Protein AF-E7C8B5-F1 (afdb_monomer_lite)

Structure (mmCIF, N/CA/C/O backbone):
data_AF-E7C8B5-F1
#
_entry.id   AF-E7C8B5-F1
#
loop_
_atom_site.group_PDB
_atom_site.id
_atom_site.type_symbol
_atom_site.label_atom_id
_atom_site.label_alt_id
_atom_site.label_comp_id
_atom_site.label_asym_id
_atom_site.label_entity_id
_atom_site.label_seq_id
_atom_site.pdbx_PDB_ins_code
_atom_site.Cartn_x
_atom_site.Cartn_y
_atom_site.Cartn_z
_atom_site.occupancy
_atom_site.B_iso_or_equiv
_atom_site.auth_seq_id
_atom_site.auth_comp_id
_atom_site.auth_asym_id
_atom_site.auth_atom_id
_atom_site.pdbx_PDB_model_num
ATOM 1 N N . MET A 1 1 ? 15.136 43.505 -26.377 1.00 43.41 1 MET A N 1
ATOM 2 C CA . MET A 1 1 ? 14.362 42.786 -25.343 1.00 43.41 1 MET A CA 1
ATOM 3 C C . MET A 1 1 ? 14.406 41.316 -25.716 1.00 43.41 1 MET A C 1
ATOM 5 O O . MET A 1 1 ? 13.861 40.998 -26.766 1.00 43.41 1 MET A O 1
ATOM 9 N N . PRO A 1 2 ? 15.148 40.459 -24.997 1.00 42.34 2 PRO A N 1
ATOM 10 C CA . PRO A 1 2 ? 15.291 39.071 -25.402 1.00 42.34 2 PRO A CA 1
ATOM 11 C C . PRO A 1 2 ? 14.025 38.292 -25.035 1.00 42.34 2 PRO A C 1
ATOM 13 O O . PRO A 1 2 ? 13.614 38.221 -23.879 1.00 42.34 2 PRO A O 1
ATOM 16 N N . SER A 1 3 ? 13.394 37.767 -26.078 1.00 51.12 3 SER A N 1
ATOM 17 C CA . SER A 1 3 ? 12.404 36.701 -26.067 1.00 51.12 3 SER A CA 1
ATOM 18 C C . SER A 1 3 ? 13.102 35.394 -25.701 1.00 51.12 3 SER A C 1
ATOM 20 O O . SER A 1 3 ? 13.724 34.788 -26.570 1.00 51.12 3 SER A O 1
ATOM 22 N N . ASP A 1 4 ? 13.039 34.978 -24.438 1.00 51.38 4 ASP A N 1
ATOM 23 C CA . ASP A 1 4 ? 13.678 33.724 -24.025 1.00 51.38 4 ASP A CA 1
ATOM 24 C C . ASP A 1 4 ? 12.892 32.974 -22.939 1.00 51.38 4 ASP A C 1
ATOM 26 O O . ASP A 1 4 ? 13.391 32.596 -21.885 1.00 51.38 4 ASP A O 1
ATOM 30 N N . TRP A 1 5 ? 11.598 32.785 -23.202 1.00 45.84 5 TRP A N 1
ATOM 31 C CA . TRP A 1 5 ? 10.700 31.967 -22.379 1.00 45.84 5 TRP A CA 1
ATOM 32 C C . TRP A 1 5 ? 10.413 30.594 -23.013 1.00 45.84 5 TRP A C 1
ATOM 34 O O . TRP A 1 5 ? 9.320 30.070 -22.839 1.00 45.84 5 TRP A O 1
ATOM 44 N N . SER A 1 6 ? 11.338 30.001 -23.787 1.00 53.91 6 SER A N 1
ATOM 45 C CA . SER A 1 6 ? 11.024 28.752 -24.518 1.00 53.91 6 SER A CA 1
ATOM 46 C C . SER A 1 6 ? 11.964 27.554 -24.343 1.00 53.91 6 SER A C 1
ATOM 48 O O . SER A 1 6 ? 11.647 26.481 -24.855 1.00 53.91 6 SER A O 1
ATOM 50 N N . GLU A 1 7 ? 13.036 27.653 -23.551 1.00 46.00 7 GLU A N 1
ATOM 51 C CA . GLU A 1 7 ? 13.883 26.479 -23.252 1.00 46.00 7 GLU A CA 1
ATOM 52 C C . GLU A 1 7 ? 13.711 25.933 -21.827 1.00 46.00 7 GLU A C 1
ATOM 54 O O . GLU A 1 7 ? 13.694 24.716 -21.638 1.00 46.00 7 GLU A O 1
ATOM 59 N N . ALA A 1 8 ? 13.476 26.793 -20.831 1.00 44.06 8 ALA A N 1
ATOM 60 C CA . ALA A 1 8 ? 13.296 26.362 -19.439 1.00 44.06 8 ALA A CA 1
ATOM 61 C C . ALA A 1 8 ? 11.951 25.655 -19.168 1.00 44.06 8 ALA A C 1
ATOM 63 O O . ALA A 1 8 ? 11.826 24.933 -18.181 1.00 44.06 8 ALA A O 1
ATOM 64 N N . ASP A 1 9 ? 10.957 25.834 -20.044 1.00 43.91 9 ASP A N 1
ATOM 65 C CA . ASP A 1 9 ? 9.609 25.269 -19.871 1.00 43.91 9 ASP A CA 1
ATOM 66 C C . ASP A 1 9 ? 9.406 23.943 -20.635 1.00 43.91 9 ASP A C 1
ATOM 68 O O . ASP A 1 9 ? 8.436 23.218 -20.428 1.00 43.91 9 ASP A O 1
ATOM 72 N N . ARG A 1 10 ? 10.364 23.555 -21.493 1.00 43.03 10 ARG A N 1
ATOM 73 C CA . ARG A 1 10 ? 10.337 22.270 -22.220 1.00 43.03 10 ARG A CA 1
ATOM 74 C C . ARG A 1 10 ? 10.901 21.092 -21.421 1.00 43.03 10 ARG A C 1
ATOM 76 O O . ARG A 1 10 ? 10.665 19.943 -21.785 1.00 43.03 10 ARG A O 1
ATOM 83 N N . THR A 1 11 ? 11.625 21.348 -20.334 1.00 44.53 11 THR A N 1
ATOM 84 C CA . THR A 1 11 ? 12.337 20.320 -19.552 1.00 44.53 11 THR A CA 1
ATOM 85 C C . THR A 1 11 ? 11.561 19.783 -18.351 1.00 44.53 11 THR A C 1
ATOM 87 O O . THR A 1 11 ? 12.011 18.827 -17.728 1.00 44.53 11 THR A O 1
ATOM 90 N N . ARG A 1 12 ? 10.348 20.281 -18.074 1.00 44.50 12 ARG A N 1
ATOM 91 C CA . ARG A 1 12 ? 9.401 19.625 -17.148 1.00 44.50 12 ARG A CA 1
ATOM 92 C C . ARG A 1 12 ? 8.503 18.603 -17.848 1.00 44.50 12 ARG A C 1
ATOM 94 O O . ARG A 1 12 ? 7.363 18.385 -17.440 1.00 44.50 12 ARG A O 1
ATOM 101 N N . GLN A 1 13 ? 8.999 17.942 -18.893 1.00 48.22 13 GLN A N 1
ATOM 102 C CA . GLN A 1 13 ? 8.383 16.695 -19.330 1.00 48.22 13 GLN A CA 1
ATOM 103 C C . GLN A 1 13 ? 8.567 15.678 -18.204 1.00 48.22 13 GLN A C 1
ATOM 105 O O . GLN A 1 13 ? 9.646 15.119 -18.031 1.00 48.22 13 GLN A O 1
ATOM 110 N N . ARG A 1 14 ? 7.503 15.471 -17.419 1.00 60.19 14 ARG A N 1
ATOM 111 C CA . ARG A 1 14 ? 7.338 14.336 -16.506 1.00 60.19 14 ARG A CA 1
ATOM 112 C C . ARG A 1 14 ? 7.487 13.067 -17.339 1.00 60.19 14 ARG A C 1
ATOM 114 O O . ARG A 1 14 ? 6.549 12.637 -18.004 1.00 60.19 14 ARG A O 1
ATOM 121 N N . LYS A 1 15 ? 8.712 12.559 -17.413 1.00 63.06 15 LYS A N 1
ATOM 122 C CA . LYS A 1 15 ? 9.093 11.579 -18.420 1.00 63.06 15 LYS A CA 1
ATOM 123 C C . LYS A 1 15 ? 9.067 10.200 -17.787 1.00 63.06 15 LYS A C 1
ATOM 125 O O . LYS A 1 15 ? 9.972 9.844 -17.039 1.00 63.06 15 LYS A O 1
ATOM 130 N N . VAL A 1 16 ? 8.016 9.444 -18.087 1.00 76.38 16 VAL A N 1
ATOM 131 C CA . VAL A 1 16 ? 8.086 7.982 -18.030 1.00 76.38 16 VAL A CA 1
ATOM 132 C C . VAL A 1 16 ? 9.260 7.573 -18.924 1.00 76.38 16 VAL A C 1
ATOM 134 O O . VAL A 1 16 ? 9.375 8.050 -20.054 1.00 76.38 16 VAL A O 1
ATOM 137 N N . THR A 1 17 ? 10.190 6.792 -18.387 1.00 83.81 17 THR A N 1
ATOM 138 C CA . THR A 1 17 ? 11.444 6.426 -19.073 1.00 83.81 17 THR A CA 1
ATOM 139 C C . THR A 1 17 ? 11.346 5.097 -19.813 1.00 83.81 17 THR A C 1
ATOM 141 O O . THR A 1 17 ? 12.296 4.721 -20.494 1.00 83.81 17 THR A O 1
ATOM 144 N N . VAL A 1 18 ? 10.212 4.409 -19.685 1.00 85.38 18 VAL A N 1
ATOM 145 C CA . VAL A 1 18 ? 9.936 3.084 -20.244 1.00 85.38 18 VAL A CA 1
ATOM 146 C C . VAL A 1 18 ? 8.701 3.111 -21.141 1.00 85.38 18 VAL A C 1
ATOM 148 O O . VAL A 1 18 ? 7.832 3.974 -21.000 1.00 85.38 18 VAL A O 1
ATOM 151 N N . SER A 1 19 ? 8.630 2.164 -22.067 1.00 86.69 19 SER A N 1
ATOM 152 C CA . SER A 1 19 ? 7.488 1.930 -22.949 1.00 86.69 19 SER A CA 1
ATOM 153 C C . SER A 1 19 ? 6.757 0.645 -22.564 1.00 86.69 19 SER A C 1
ATOM 155 O O . SER A 1 19 ? 7.275 -0.197 -21.831 1.00 86.69 19 SER A O 1
ATOM 157 N N . VAL A 1 20 ? 5.530 0.492 -23.064 1.00 81.56 20 VAL A N 1
ATOM 158 C CA . VAL A 1 20 ? 4.814 -0.789 -22.987 1.00 81.56 20 VAL A CA 1
ATOM 159 C C . VAL A 1 20 ? 5.678 -1.875 -23.641 1.00 81.56 20 VAL A C 1
ATOM 161 O O . VAL A 1 20 ? 6.307 -1.615 -24.664 1.00 81.56 20 VAL A O 1
ATOM 164 N N . ASP A 1 21 ? 5.707 -3.059 -23.025 1.00 84.50 21 ASP A N 1
ATOM 165 C CA . ASP A 1 21 ? 6.494 -4.242 -23.416 1.00 84.50 21 ASP A CA 1
ATOM 166 C C . ASP A 1 21 ? 8.016 -4.173 -23.175 1.00 84.50 21 ASP A C 1
ATOM 168 O O . ASP A 1 21 ? 8.717 -5.161 -23.416 1.00 84.50 21 ASP A O 1
ATOM 172 N N . ASP A 1 22 ? 8.541 -3.073 -22.621 1.00 86.56 22 ASP A N 1
ATOM 173 C CA . ASP A 1 22 ? 9.942 -3.025 -22.196 1.00 86.56 22 ASP A CA 1
ATOM 174 C C . ASP A 1 22 ? 10.203 -4.021 -21.053 1.00 86.56 22 ASP A C 1
ATOM 176 O O . ASP A 1 22 ? 9.491 -4.071 -20.047 1.00 86.56 22 ASP A O 1
ATOM 180 N N . SER A 1 23 ? 11.287 -4.792 -21.173 1.00 86.81 23 SER A N 1
ATOM 181 C CA . SER A 1 23 ? 11.817 -5.561 -20.045 1.00 86.81 23 SER A CA 1
ATOM 182 C C . SER A 1 23 ? 12.582 -4.631 -19.108 1.00 86.81 23 SER A C 1
ATOM 184 O O . SER A 1 23 ? 13.501 -3.933 -19.538 1.00 86.81 23 SER A O 1
ATOM 186 N N . VAL A 1 24 ? 12.226 -4.646 -17.825 1.00 86.75 24 VAL A N 1
ATOM 187 C CA . VAL A 1 24 ? 12.853 -3.813 -16.791 1.00 86.75 24 VAL A CA 1
ATOM 188 C C . VAL A 1 24 ? 13.533 -4.668 -15.730 1.00 86.75 24 VAL A C 1
ATOM 190 O O . VAL A 1 24 ? 13.151 -5.817 -15.500 1.00 86.75 24 VAL A O 1
ATOM 193 N N . VAL A 1 25 ? 14.540 -4.107 -15.064 1.00 81.69 25 VAL A N 1
ATOM 194 C CA . VAL A 1 25 ? 15.240 -4.762 -13.946 1.00 81.69 25 VAL A CA 1
ATOM 195 C C . VAL A 1 25 ? 14.980 -4.042 -12.626 1.00 81.69 25 VAL A C 1
ATOM 197 O O . VAL A 1 25 ? 14.700 -2.843 -12.597 1.00 81.69 25 VAL A O 1
ATOM 200 N N . ALA A 1 26 ? 15.090 -4.769 -11.511 1.00 76.38 26 ALA A N 1
ATOM 201 C CA . ALA A 1 26 ? 14.962 -4.180 -10.181 1.00 76.38 26 ALA A CA 1
ATOM 202 C C . ALA A 1 26 ? 15.955 -3.015 -9.999 1.00 76.38 26 ALA A C 1
ATOM 204 O O . ALA A 1 26 ? 17.135 -3.135 -10.328 1.00 76.38 26 ALA A O 1
ATOM 205 N N . GLY A 1 27 ? 15.465 -1.884 -9.487 1.00 77.81 27 GLY A N 1
ATOM 206 C CA . GLY A 1 27 ? 16.248 -0.654 -9.321 1.00 77.81 27 GLY A CA 1
ATOM 207 C C . GLY A 1 27 ? 16.323 0.247 -10.561 1.00 77.81 27 GLY A C 1
ATOM 208 O O . GLY A 1 27 ? 16.865 1.348 -10.472 1.00 77.81 27 GLY A O 1
ATOM 209 N N . GLN A 1 28 ? 15.764 -0.162 -11.706 1.00 82.62 28 GLN A N 1
ATOM 210 C CA . GLN A 1 28 ? 15.658 0.705 -12.878 1.00 82.62 28 GLN A CA 1
ATOM 211 C C . GLN A 1 28 ? 14.694 1.868 -12.611 1.00 82.62 28 GLN A C 1
ATOM 213 O O . GLN A 1 28 ? 13.558 1.676 -12.182 1.00 82.62 28 GLN A O 1
ATOM 218 N N . ILE A 1 29 ? 15.137 3.089 -12.911 1.00 81.38 29 ILE A N 1
ATOM 219 C CA . ILE A 1 29 ? 14.292 4.283 -12.832 1.00 81.38 29 ILE A CA 1
ATOM 220 C C . ILE A 1 29 ? 13.255 4.217 -13.959 1.00 81.38 29 ILE A C 1
ATOM 222 O O . ILE A 1 29 ? 13.630 4.272 -15.131 1.00 81.38 29 ILE A O 1
ATOM 226 N N . LEU A 1 30 ? 11.969 4.123 -13.599 1.00 84.00 30 LEU A N 1
ATOM 227 C CA . LEU A 1 30 ? 10.832 4.039 -14.538 1.00 84.00 30 LEU A CA 1
ATOM 228 C C . LEU A 1 30 ? 10.213 5.405 -14.884 1.00 84.00 30 LEU A C 1
ATOM 230 O O . LEU A 1 30 ? 9.415 5.535 -15.814 1.00 84.00 30 LEU A O 1
ATOM 234 N N . GLY A 1 31 ? 10.581 6.443 -14.139 1.00 83.00 31 GLY A N 1
ATOM 235 C CA . GLY A 1 31 ? 10.104 7.800 -14.347 1.00 83.00 31 GLY A CA 1
ATOM 236 C C . GLY A 1 31 ? 10.395 8.691 -13.150 1.00 83.00 31 GLY A C 1
ATOM 237 O O . GLY A 1 31 ? 11.104 8.305 -12.221 1.00 83.00 31 GLY A O 1
ATOM 238 N N . GLN A 1 32 ? 9.836 9.895 -13.180 1.00 76.94 32 GLN A N 1
ATOM 239 C CA . GLN A 1 32 ? 9.875 10.829 -12.058 1.00 76.94 32 GLN A CA 1
ATOM 240 C C . GLN A 1 32 ? 8.512 10.883 -11.374 1.00 76.94 32 GLN A C 1
ATOM 242 O O . GLN A 1 32 ? 7.483 10.968 -12.049 1.00 76.94 32 GLN A O 1
ATOM 247 N N . SER A 1 33 ? 8.518 10.862 -10.039 1.00 68.19 33 SER A N 1
ATOM 248 C CA . SER A 1 33 ? 7.299 11.031 -9.250 1.00 68.19 33 SER A CA 1
ATOM 249 C C . SER A 1 33 ? 6.646 12.371 -9.573 1.00 68.19 33 SER A C 1
ATOM 251 O O . SER A 1 33 ? 7.314 13.395 -9.716 1.00 68.19 33 SER A O 1
ATOM 253 N N . SER A 1 34 ? 5.324 12.361 -9.652 1.00 63.59 34 SER A N 1
ATOM 254 C CA . SER A 1 34 ? 4.512 13.573 -9.562 1.00 63.59 34 SER A CA 1
ATOM 255 C C . SER A 1 34 ? 3.845 13.615 -8.187 1.00 63.59 34 SER A C 1
ATOM 257 O O . SER A 1 34 ? 3.913 12.629 -7.460 1.00 63.59 34 SER A O 1
ATOM 259 N N . ASP A 1 35 ? 3.159 14.707 -7.845 1.00 61.97 35 ASP A N 1
ATOM 260 C CA . ASP A 1 35 ? 2.321 14.796 -6.630 1.00 61.97 35 ASP A CA 1
ATOM 261 C C . ASP A 1 35 ? 1.114 13.826 -6.648 1.00 61.97 35 ASP A C 1
ATOM 263 O O . ASP A 1 35 ? 0.248 13.866 -5.776 1.00 61.97 35 ASP A O 1
ATOM 267 N N . THR A 1 36 ? 1.018 12.970 -7.668 1.00 52.47 36 THR A N 1
ATOM 268 C CA . THR A 1 36 ? -0.033 11.970 -7.839 1.00 52.47 36 THR A CA 1
ATOM 269 C C . THR A 1 36 ? 0.411 10.629 -7.255 1.00 52.47 36 THR A C 1
ATOM 271 O O . THR A 1 36 ? 1.555 10.213 -7.431 1.00 52.47 36 THR A O 1
ATOM 274 N N . LYS A 1 37 ? -0.526 9.983 -6.550 1.00 51.16 37 LYS A N 1
ATOM 275 C CA . LYS A 1 37 ? -0.376 8.739 -5.780 1.00 51.16 37 LYS A CA 1
ATOM 276 C C . LYS A 1 37 ? 0.424 7.646 -6.499 1.00 51.16 37 LYS A C 1
ATOM 278 O O . LYS A 1 37 ? 0.261 7.424 -7.695 1.00 51.16 37 LYS A O 1
ATOM 283 N N . PHE A 1 38 ? 1.203 6.904 -5.715 1.00 46.97 38 PHE A N 1
ATOM 284 C CA . PHE A 1 38 ? 1.667 5.571 -6.081 1.00 46.97 38 PHE A CA 1
ATOM 285 C C . PHE A 1 38 ? 0.534 4.574 -5.814 1.00 46.97 38 PHE A C 1
ATOM 287 O O . PHE A 1 38 ? 0.097 4.426 -4.674 1.00 46.97 38 PHE A O 1
ATOM 294 N N . GLU A 1 39 ? 0.056 3.917 -6.863 1.00 44.16 39 GLU A N 1
ATOM 295 C CA . GLU A 1 39 ? -0.904 2.818 -6.794 1.00 44.16 39 GLU A CA 1
ATOM 296 C C . GLU A 1 39 ? -0.251 1.626 -7.492 1.00 44.16 39 GLU A C 1
ATOM 298 O O . GLU A 1 39 ? 0.088 1.691 -8.674 1.00 44.16 39 GLU A O 1
ATOM 303 N N . ALA A 1 40 ? 0.031 0.575 -6.727 1.00 42.34 40 ALA A N 1
ATOM 304 C CA . ALA A 1 40 ? 0.574 -0.668 -7.250 1.00 42.34 40 ALA A CA 1
ATOM 305 C C . ALA A 1 40 ? -0.553 -1.695 -7.305 1.00 42.34 40 ALA A C 1
ATOM 307 O O . ALA A 1 40 ? -0.770 -2.439 -6.351 1.00 42.34 40 ALA A O 1
ATOM 308 N N . ASP A 1 41 ? -1.254 -1.741 -8.433 1.00 39.72 41 ASP A N 1
ATOM 309 C CA . ASP A 1 41 ? -2.135 -2.857 -8.744 1.00 39.72 41 ASP A CA 1
ATOM 310 C C . ASP A 1 41 ? -1.290 -4.013 -9.276 1.00 39.72 41 ASP A C 1
ATOM 312 O O . ASP A 1 41 ? -0.945 -4.084 -10.458 1.00 39.72 41 ASP A O 1
ATOM 316 N N . VAL A 1 42 ? -0.959 -4.961 -8.399 1.00 44.56 42 VAL A N 1
ATOM 317 C CA . VAL A 1 42 ? -0.481 -6.276 -8.835 1.00 44.56 42 VAL A CA 1
ATOM 318 C C . VAL A 1 42 ? -1.704 -7.053 -9.312 1.00 44.56 42 VAL A C 1
ATOM 320 O O . VAL A 1 42 ? -2.236 -7.904 -8.608 1.00 44.56 42 VAL A O 1
ATOM 323 N N . SER A 1 43 ? -2.197 -6.715 -10.505 1.00 39.34 43 SER A N 1
ATOM 324 C CA . SER A 1 43 ? -3.219 -7.509 -11.179 1.00 39.34 43 SER A CA 1
ATOM 325 C C . SER A 1 43 ? -2.518 -8.677 -11.873 1.00 39.34 43 SER A C 1
ATOM 327 O O . SER A 1 43 ? -1.792 -8.462 -12.852 1.00 39.34 43 SER A O 1
ATOM 329 N N . PRO A 1 44 ? -2.664 -9.929 -11.401 1.00 46.44 44 PRO A N 1
ATOM 330 C CA . PRO A 1 44 ? -2.171 -11.045 -12.169 1.00 46.44 44 PRO A CA 1
ATOM 331 C C . PRO A 1 44 ? -3.070 -11.140 -13.391 1.00 46.44 44 PRO A C 1
ATOM 333 O O . PRO A 1 44 ? -4.252 -11.455 -13.284 1.00 46.44 44 PRO A O 1
ATOM 336 N N . VAL A 1 45 ? -2.478 -10.979 -14.568 1.00 46.44 45 VAL A N 1
ATOM 337 C CA . VAL A 1 45 ? -3.101 -11.262 -15.864 1.00 46.44 45 VAL A CA 1
ATOM 338 C C . VAL A 1 45 ? -3.732 -12.676 -15.916 1.00 46.44 45 VAL A C 1
ATOM 340 O O . VAL A 1 45 ? -4.368 -12.989 -16.917 1.00 46.44 45 VAL A O 1
ATOM 343 N N . ARG A 1 46 ? -3.612 -13.557 -14.891 1.00 46.19 46 ARG A N 1
ATOM 344 C CA . ARG A 1 46 ? -4.156 -14.932 -14.934 1.00 46.19 46 ARG A CA 1
ATOM 345 C C . ARG A 1 46 ? -4.761 -15.614 -13.684 1.00 46.19 46 ARG A C 1
ATOM 347 O O . ARG A 1 46 ? -5.392 -16.629 -13.931 1.00 46.19 46 ARG A O 1
ATOM 354 N N . ASN A 1 47 ? -4.653 -15.170 -12.417 1.00 55.97 47 ASN A N 1
ATOM 355 C CA . ASN A 1 47 ? -4.963 -16.096 -11.285 1.00 55.97 47 ASN A CA 1
ATOM 356 C C . ASN A 1 47 ? -5.760 -15.582 -10.064 1.00 55.97 47 ASN A C 1
ATOM 358 O O . ASN A 1 47 ? -5.842 -16.290 -9.064 1.00 55.97 47 ASN A O 1
ATOM 362 N N . ASN A 1 48 ? -6.401 -14.412 -10.130 1.00 59.09 48 ASN A N 1
ATOM 363 C CA . ASN A 1 48 ? -7.283 -13.908 -9.059 1.00 59.09 48 ASN A CA 1
ATOM 364 C C . ASN A 1 48 ? -6.629 -13.775 -7.662 1.00 59.09 48 ASN A C 1
ATOM 366 O O . ASN A 1 48 ? -7.331 -13.615 -6.675 1.00 59.09 48 ASN A O 1
ATOM 370 N N . THR A 1 49 ? -5.303 -13.852 -7.558 1.00 63.31 49 THR A N 1
ATOM 371 C CA . THR A 1 49 ? -4.568 -13.836 -6.288 1.00 63.31 49 THR A CA 1
ATOM 372 C C . THR A 1 49 ? -4.354 -12.406 -5.800 1.00 63.31 49 THR A C 1
ATOM 374 O O . THR A 1 49 ? -3.828 -11.582 -6.548 1.00 63.31 49 THR A O 1
ATOM 377 N N . ALA A 1 50 ? -4.725 -12.124 -4.549 1.00 64.62 50 ALA A N 1
ATOM 378 C CA . ALA A 1 50 ? -4.404 -10.864 -3.888 1.00 64.62 50 ALA A CA 1
ATOM 379 C C . ALA A 1 50 ? -2.997 -10.916 -3.266 1.00 64.62 50 ALA A C 1
ATOM 381 O O . ALA A 1 50 ? -2.560 -11.945 -2.741 1.00 64.62 50 ALA A O 1
ATOM 382 N N . TYR A 1 51 ? -2.292 -9.789 -3.331 1.00 73.12 51 TYR A N 1
ATOM 383 C CA . TYR A 1 51 ? -0.955 -9.605 -2.774 1.00 73.12 51 TYR A CA 1
ATOM 384 C C . TYR A 1 51 ? -0.968 -8.411 -1.826 1.00 73.12 51 TYR A C 1
ATOM 386 O O . TYR A 1 51 ? -1.499 -7.360 -2.184 1.00 73.12 51 TYR A O 1
ATOM 394 N N . CYS A 1 52 ? -0.369 -8.553 -0.642 1.00 77.75 52 CYS A N 1
ATOM 395 C CA . CYS A 1 52 ? -0.142 -7.419 0.246 1.00 77.75 52 CYS A CA 1
ATOM 396 C C . CYS A 1 52 ? 1.168 -6.726 -0.168 1.00 77.75 52 CYS A C 1
ATOM 398 O O . CYS A 1 52 ? 2.233 -7.329 -0.029 1.00 77.75 52 CYS A O 1
ATOM 400 N N . PRO A 1 53 ? 1.150 -5.466 -0.647 1.00 75.62 53 PRO A N 1
ATOM 401 C CA . PRO A 1 53 ? 2.362 -4.799 -1.134 1.00 75.62 53 PRO A CA 1
ATOM 402 C C . PRO A 1 53 ? 3.456 -4.665 -0.066 1.00 75.62 53 PRO A C 1
ATOM 404 O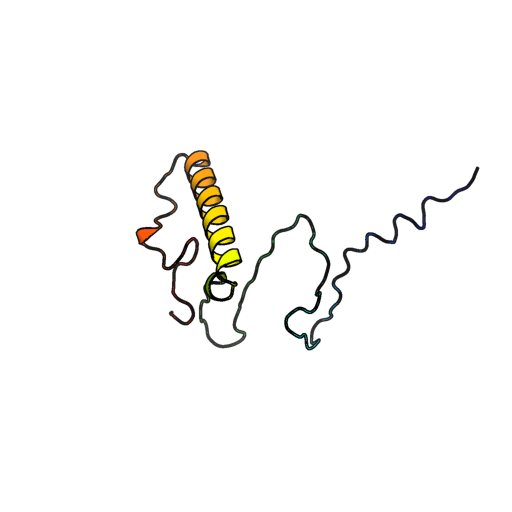 O . PRO A 1 53 ? 4.642 -4.685 -0.386 1.00 75.62 53 PRO A O 1
ATOM 407 N N . VAL A 1 54 ? 3.056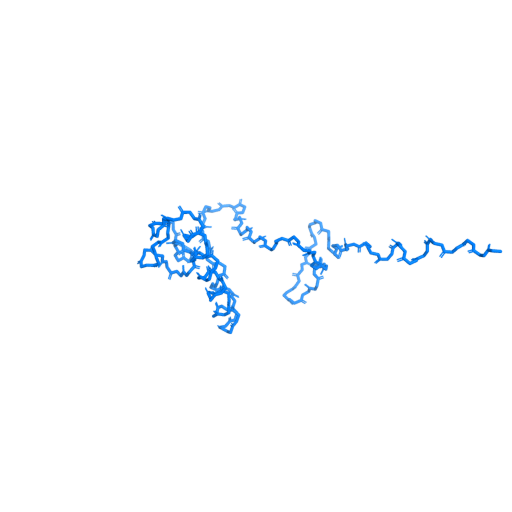 -4.579 1.209 1.00 82.44 54 VAL A N 1
ATOM 408 C CA . VAL A 1 54 ? 3.966 -4.467 2.358 1.00 82.44 54 VAL A CA 1
ATOM 409 C C . VAL A 1 54 ? 4.884 -5.687 2.487 1.00 82.44 54 VAL A C 1
ATOM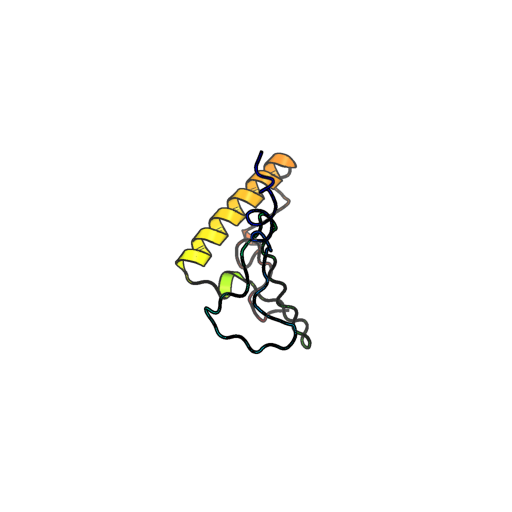 411 O O . VAL A 1 54 ? 6.008 -5.536 2.958 1.00 82.44 54 VAL A O 1
ATOM 414 N N . ASP A 1 55 ? 4.462 -6.867 2.020 1.00 82.69 55 ASP A N 1
ATOM 415 C CA . ASP A 1 55 ? 5.287 -8.085 2.066 1.00 82.69 55 ASP A CA 1
ATOM 416 C C . ASP A 1 55 ? 6.511 -8.018 1.136 1.00 82.69 55 ASP A C 1
ATOM 418 O O . ASP A 1 55 ? 7.449 -8.798 1.294 1.00 82.69 55 ASP A O 1
ATOM 422 N N . PHE A 1 56 ? 6.523 -7.088 0.175 1.00 82.12 56 PHE A N 1
ATOM 423 C CA . PHE A 1 56 ? 7.601 -6.930 -0.806 1.00 82.12 56 PHE A CA 1
ATOM 424 C C . PHE A 1 56 ? 8.564 -5.785 -0.479 1.00 82.12 56 PHE A C 1
ATOM 426 O O . PHE A 1 56 ? 9.561 -5.603 -1.181 1.00 82.12 56 PHE A O 1
ATOM 433 N N . PHE A 1 57 ? 8.282 -5.002 0.562 1.00 83.12 57 PHE A N 1
ATOM 434 C CA . PHE A 1 57 ? 9.167 -3.930 1.001 1.00 83.12 57 PHE A CA 1
ATOM 435 C C . PHE A 1 57 ? 10.270 -4.462 1.915 1.00 83.12 57 PHE A C 1
ATOM 437 O O . PHE A 1 57 ? 10.088 -5.435 2.648 1.00 83.12 57 PHE A O 1
ATOM 444 N N . ASP A 1 58 ? 11.426 -3.794 1.905 1.00 84.62 58 ASP A N 1
ATOM 445 C CA . ASP A 1 58 ? 12.411 -3.995 2.964 1.00 84.62 58 ASP A CA 1
ATOM 446 C C . ASP A 1 58 ? 11.797 -3.650 4.330 1.00 84.62 58 ASP A C 1
ATOM 448 O O . ASP A 1 58 ? 10.857 -2.860 4.432 1.00 84.62 58 ASP A O 1
ATOM 452 N N . SER A 1 59 ? 12.314 -4.251 5.402 1.00 82.62 59 SER A N 1
ATOM 453 C CA . SER A 1 59 ? 11.701 -4.151 6.733 1.00 82.62 59 SER A CA 1
ATOM 454 C C . SER A 1 59 ? 11.571 -2.710 7.240 1.00 82.62 59 SER A C 1
ATOM 456 O O . SER A 1 59 ? 10.585 -2.385 7.905 1.00 82.62 59 SER A O 1
ATOM 458 N N . SER A 1 60 ? 12.525 -1.835 6.908 1.00 83.62 60 SER A N 1
ATOM 459 C CA . SER A 1 60 ? 12.468 -0.413 7.256 1.00 83.62 60 SER A CA 1
ATOM 460 C C . SER A 1 60 ? 11.353 0.325 6.521 1.00 83.62 60 SER A C 1
ATOM 462 O O . SER A 1 60 ? 10.596 1.070 7.148 1.00 83.62 60 SER A O 1
ATOM 464 N N . LEU A 1 61 ? 11.218 0.104 5.214 1.00 82.00 61 LEU A N 1
ATOM 465 C CA . LEU A 1 61 ? 10.173 0.707 4.398 1.00 82.00 61 LEU A CA 1
ATOM 466 C C . LEU A 1 61 ? 8.793 0.146 4.754 1.00 82.00 61 LEU A C 1
ATOM 468 O O . LEU A 1 61 ? 7.834 0.909 4.853 1.00 82.00 61 LEU A O 1
ATOM 472 N N . ALA A 1 62 ? 8.696 -1.156 5.025 1.00 85.19 62 ALA A N 1
ATOM 473 C CA . ALA A 1 62 ? 7.472 -1.801 5.487 1.00 85.19 62 ALA A CA 1
ATOM 474 C C . ALA A 1 62 ? 6.963 -1.161 6.787 1.00 85.19 62 ALA A C 1
ATOM 476 O O . ALA A 1 62 ? 5.790 -0.796 6.877 1.00 85.19 62 ALA A O 1
ATOM 477 N N . ALA A 1 63 ? 7.844 -0.956 7.772 1.00 85.00 63 ALA A N 1
ATOM 478 C CA . ALA A 1 63 ? 7.491 -0.298 9.027 1.00 85.00 63 ALA A CA 1
ATOM 479 C C . ALA A 1 63 ? 7.068 1.168 8.816 1.00 85.00 63 ALA A C 1
ATOM 481 O O . ALA A 1 63 ? 6.058 1.605 9.367 1.00 85.00 63 ALA A O 1
ATOM 482 N N . ALA A 1 64 ? 7.798 1.919 7.984 1.00 84.12 64 ALA A N 1
ATOM 483 C CA . ALA A 1 64 ? 7.462 3.308 7.675 1.00 84.12 64 ALA A CA 1
ATOM 484 C C . ALA A 1 64 ? 6.091 3.434 6.989 1.00 84.12 64 ALA A C 1
ATOM 486 O O . ALA A 1 64 ? 5.269 4.252 7.400 1.00 84.12 64 ALA A O 1
ATOM 487 N N . MET A 1 65 ? 5.817 2.590 5.993 1.00 84.38 65 MET A N 1
ATOM 488 C CA . MET A 1 65 ? 4.535 2.561 5.284 1.00 84.38 65 MET A CA 1
ATOM 489 C C . MET A 1 65 ? 3.380 2.162 6.198 1.00 84.38 65 MET A C 1
ATOM 491 O O . MET A 1 65 ? 2.328 2.792 6.154 1.00 84.38 65 MET A O 1
ATOM 495 N N . THR A 1 66 ? 3.589 1.161 7.056 1.00 85.06 66 THR A N 1
ATOM 496 C CA . THR A 1 66 ? 2.605 0.722 8.057 1.00 85.06 66 THR A CA 1
ATOM 497 C C . THR A 1 66 ? 2.206 1.887 8.967 1.00 85.06 66 THR A C 1
ATOM 499 O O . THR A 1 66 ? 1.020 2.157 9.133 1.00 85.06 66 THR A O 1
ATOM 502 N N . ASN A 1 67 ? 3.183 2.646 9.472 1.00 84.69 67 ASN A N 1
ATOM 503 C CA . ASN A 1 67 ? 2.918 3.810 10.321 1.00 84.69 67 ASN A CA 1
ATOM 504 C C . ASN A 1 67 ? 2.159 4.920 9.580 1.00 84.69 67 ASN A C 1
ATOM 506 O O . ASN A 1 67 ? 1.203 5.469 10.121 1.00 84.69 67 ASN A O 1
ATOM 510 N N . ILE A 1 68 ? 2.553 5.238 8.340 1.00 86.44 68 ILE A N 1
ATOM 511 C CA . ILE A 1 68 ? 1.867 6.254 7.523 1.00 86.44 68 ILE A CA 1
ATOM 512 C C . ILE A 1 68 ? 0.410 5.851 7.278 1.00 86.44 68 ILE A C 1
ATOM 514 O O . ILE A 1 68 ? -0.492 6.674 7.422 1.00 86.44 68 ILE A O 1
ATOM 518 N N . LEU A 1 69 ? 0.170 4.586 6.921 1.00 85.44 69 LEU A N 1
ATOM 519 C CA . LEU A 1 69 ? -1.176 4.070 6.687 1.00 85.44 69 LEU A CA 1
ATOM 520 C C . LEU A 1 69 ? -2.024 4.117 7.960 1.00 85.44 69 LEU A C 1
ATOM 522 O O . LEU A 1 69 ? -3.171 4.547 7.886 1.00 85.44 69 LEU A O 1
ATOM 526 N N . ALA A 1 70 ? -1.462 3.750 9.114 1.00 85.50 70 ALA A N 1
ATOM 527 C CA . ALA A 1 70 ? -2.155 3.834 10.397 1.00 85.50 70 ALA A CA 1
ATOM 528 C C . ALA A 1 70 ? -2.577 5.276 10.730 1.00 85.50 70 ALA A C 1
ATOM 530 O O . ALA A 1 70 ? -3.725 5.502 11.108 1.00 85.50 70 ALA A O 1
ATOM 531 N N . THR A 1 71 ? -1.697 6.265 10.517 1.00 86.00 71 THR A N 1
ATOM 532 C CA . THR A 1 71 ? -2.053 7.686 10.680 1.00 86.00 71 THR A CA 1
ATOM 533 C C . THR A 1 71 ? -3.187 8.092 9.744 1.00 86.00 71 THR A C 1
ATOM 535 O O . THR A 1 71 ? -4.173 8.656 10.198 1.00 86.00 71 THR A O 1
ATOM 538 N N . LEU A 1 72 ? -3.092 7.762 8.453 1.00 87.19 72 LEU A N 1
ATOM 539 C CA . LEU A 1 72 ? -4.117 8.132 7.470 1.00 87.19 72 LEU A CA 1
ATOM 540 C C . LEU A 1 72 ? -5.481 7.498 7.764 1.00 87.19 72 LEU A C 1
ATOM 542 O O . LEU A 1 72 ? -6.514 8.115 7.509 1.00 87.19 72 LEU A O 1
ATOM 546 N N . ILE A 1 73 ? -5.488 6.267 8.275 1.00 86.81 73 ILE A N 1
ATOM 547 C CA . ILE A 1 73 ? -6.703 5.585 8.714 1.00 86.81 73 ILE A CA 1
ATOM 548 C C . ILE A 1 73 ? -7.311 6.322 9.907 1.00 86.81 73 ILE A C 1
ATOM 550 O O . ILE A 1 73 ? -8.487 6.667 9.845 1.00 86.81 73 ILE A O 1
ATOM 554 N N . SER A 1 74 ? -6.513 6.616 10.937 1.00 86.31 74 SER A N 1
ATOM 555 C CA . SER A 1 74 ? -6.973 7.366 12.113 1.00 86.31 74 SER A CA 1
ATOM 556 C C . SER A 1 74 ? -7.545 8.729 11.718 1.00 86.31 74 SER A C 1
ATOM 558 O O . SER A 1 74 ? -8.654 9.067 12.120 1.00 86.31 74 SER A O 1
ATOM 560 N N . ASP A 1 75 ? -6.842 9.481 10.867 1.00 86.62 75 ASP A N 1
ATOM 561 C CA . ASP A 1 75 ? -7.298 10.784 10.370 1.00 86.62 75 ASP A CA 1
ATOM 562 C C . ASP A 1 75 ? -8.639 10.669 9.625 1.00 86.62 75 ASP A C 1
ATOM 564 O O . ASP A 1 75 ? -9.494 11.556 9.699 1.00 86.62 75 ASP A O 1
ATOM 568 N N . TRP A 1 76 ? -8.837 9.573 8.886 1.00 85.88 76 TRP A N 1
ATOM 569 C CA . TRP A 1 76 ? -10.075 9.316 8.161 1.00 85.88 76 TRP A CA 1
ATOM 570 C C . TRP A 1 76 ? -11.233 8.945 9.088 1.00 85.88 76 TRP A C 1
ATOM 572 O O . TRP A 1 76 ? -12.347 9.434 8.890 1.00 85.88 76 TRP A O 1
ATOM 582 N N . GLU A 1 77 ? -10.981 8.113 10.096 1.00 88.88 77 GLU A N 1
ATOM 583 C CA . GLU A 1 77 ? -11.956 7.759 11.131 1.00 88.88 77 GLU A CA 1
ATOM 584 C C . GLU A 1 77 ? -12.389 8.988 11.933 1.00 88.88 77 GLU A C 1
ATOM 586 O O . GLU A 1 77 ? -13.589 9.210 12.110 1.00 88.88 77 GLU A O 1
ATOM 591 N N . ASP A 1 78 ? -11.441 9.849 12.308 1.00 91.69 78 ASP A N 1
ATOM 592 C CA . ASP A 1 78 ? -11.709 11.126 12.973 1.00 91.69 78 ASP A CA 1
ATOM 593 C C . ASP A 1 78 ? -12.532 12.061 12.076 1.00 91.69 78 ASP A C 1
ATOM 595 O O . ASP A 1 78 ? -13.564 12.598 12.495 1.00 91.69 78 ASP A O 1
ATOM 599 N N . TYR A 1 79 ? -12.134 12.211 10.807 1.00 91.31 79 TYR A N 1
ATOM 600 C CA . TYR A 1 79 ? -12.858 13.023 9.826 1.00 91.31 79 TYR A CA 1
ATOM 601 C C . TYR A 1 79 ? -14.299 12.540 9.610 1.00 91.31 79 TYR A C 1
ATOM 603 O O . TYR A 1 79 ? -15.210 13.350 9.415 1.00 91.31 79 TYR A O 1
ATOM 611 N N . LYS A 1 80 ? -14.522 11.223 9.637 1.00 91.44 80 LYS A N 1
ATOM 612 C CA . LYS A 1 80 ? -15.853 10.614 9.523 1.00 91.44 80 LYS A CA 1
ATOM 613 C C . LYS A 1 80 ? -16.604 10.540 10.845 1.00 91.44 80 LYS A C 1
ATOM 615 O O . LYS A 1 80 ? -17.807 10.289 10.815 1.00 91.44 80 LYS A O 1
ATOM 620 N N . SER A 1 81 ? -15.926 10.798 11.964 1.00 93.06 81 SER A N 1
ATOM 621 C CA . SER A 1 81 ? -16.437 10.553 13.313 1.00 93.06 81 SER A CA 1
ATOM 622 C C . SER A 1 81 ? -16.965 9.120 13.476 1.00 93.06 81 SER A C 1
ATOM 624 O O . SER A 1 81 ? -17.994 8.895 14.111 1.00 93.06 81 SER A O 1
ATOM 626 N N . ASP A 1 82 ? -16.267 8.161 12.865 1.00 89.75 82 ASP A N 1
ATOM 627 C CA . ASP A 1 82 ? -16.606 6.738 12.861 1.00 89.75 82 ASP A CA 1
ATOM 628 C C . ASP A 1 82 ? -15.325 5.909 13.011 1.00 89.75 82 ASP A C 1
ATOM 630 O O . ASP A 1 82 ? -14.584 5.703 12.051 1.00 89.75 82 ASP A O 1
ATOM 634 N N . SER A 1 83 ? -15.081 5.431 14.233 1.00 86.56 83 SER A N 1
ATOM 635 C CA . SER A 1 83 ? -13.928 4.598 14.599 1.00 86.56 83 SER A CA 1
ATOM 636 C C . SER A 1 83 ? -14.132 3.105 14.300 1.00 86.56 83 SER A C 1
ATOM 638 O O . SER A 1 83 ? -13.436 2.260 14.859 1.00 86.56 83 SER A O 1
ATOM 640 N N . GLY A 1 84 ? -15.181 2.749 13.552 1.00 86.25 84 GLY A N 1
ATOM 641 C CA . GLY A 1 84 ? -15.480 1.375 13.148 1.00 86.25 84 GLY A CA 1
ATOM 642 C C . GLY A 1 84 ? -15.103 1.070 11.699 1.00 86.25 84 GLY A C 1
ATOM 643 O O . GLY A 1 84 ? -15.304 -0.061 11.249 1.00 86.25 84 GLY A O 1
ATOM 644 N N . ILE A 1 85 ? -14.589 2.056 10.959 1.00 82.31 85 ILE A N 1
ATOM 645 C CA . ILE A 1 85 ? -14.278 1.924 9.531 1.00 82.31 85 ILE A CA 1
ATOM 646 C C . ILE A 1 85 ? -13.120 0.947 9.322 1.00 82.31 85 ILE A C 1
ATOM 648 O O . ILE A 1 85 ? -13.137 0.169 8.361 1.00 82.31 85 ILE A O 1
ATOM 652 N N . TYR A 1 86 ? -12.131 0.960 10.212 1.00 83.12 86 TYR A N 1
ATOM 653 C CA . TYR A 1 86 ? -10.965 0.106 10.128 1.00 83.12 86 TYR A CA 1
ATOM 654 C C . TYR A 1 86 ? -10.768 -0.717 11.401 1.00 83.12 86 TYR A C 1
ATOM 656 O O . TYR A 1 86 ? -10.550 -0.212 12.494 1.00 83.12 86 TYR A O 1
ATOM 664 N N . ASN A 1 87 ? -10.786 -2.040 11.242 1.00 84.94 87 ASN A N 1
ATOM 665 C CA . ASN A 1 87 ? -10.495 -2.971 12.323 1.00 84.94 87 ASN A CA 1
ATOM 666 C C . ASN A 1 87 ? -9.141 -3.636 12.078 1.00 84.94 87 ASN A C 1
ATOM 668 O O . ASN A 1 87 ? -9.064 -4.657 11.390 1.00 84.94 87 ASN A O 1
ATOM 672 N N . GLU A 1 88 ? -8.090 -3.079 12.676 1.00 81.94 88 GLU A N 1
ATOM 673 C CA . GLU A 1 88 ? -6.722 -3.585 12.531 1.00 81.94 88 GLU A CA 1
ATOM 674 C C . GLU A 1 88 ? -6.587 -5.060 12.926 1.00 81.94 88 GLU A C 1
ATOM 676 O O . GLU A 1 88 ? -5.909 -5.818 12.242 1.00 81.94 88 GLU A O 1
ATOM 681 N N . ALA A 1 89 ? -7.305 -5.508 13.961 1.00 84.12 89 ALA A N 1
ATOM 682 C CA . ALA A 1 89 ? -7.262 -6.899 14.414 1.00 84.12 89 ALA A CA 1
ATOM 683 C C . ALA A 1 89 ? -7.866 -7.894 13.404 1.00 84.12 89 ALA A C 1
ATOM 685 O O . ALA A 1 89 ? -7.632 -9.096 13.510 1.00 84.12 89 ALA A O 1
ATOM 686 N N . SER A 1 90 ? -8.654 -7.409 12.439 1.00 83.06 90 SER A N 1
ATOM 687 C CA . SER A 1 90 ? -9.200 -8.224 11.346 1.00 83.06 90 SER A CA 1
ATOM 688 C C . SER A 1 90 ? -8.341 -8.208 10.079 1.00 83.06 90 SER A C 1
ATOM 690 O O . SER A 1 90 ? -8.691 -8.871 9.103 1.00 83.06 90 SER A O 1
ATOM 692 N N . MET A 1 91 ? -7.244 -7.447 10.075 1.00 82.44 91 MET A N 1
ATOM 693 C CA . MET A 1 91 ? -6.332 -7.319 8.942 1.00 82.44 91 MET A CA 1
ATOM 694 C C . MET A 1 91 ? -5.095 -8.204 9.142 1.00 82.44 91 MET A C 1
ATOM 696 O O . MET A 1 91 ? -4.653 -8.437 10.264 1.00 82.44 91 MET A O 1
ATOM 700 N N . TYR A 1 92 ? -4.505 -8.680 8.045 1.00 84.75 92 TYR A N 1
ATOM 701 C CA . TYR A 1 92 ? -3.228 -9.404 8.067 1.00 84.75 92 TYR A CA 1
ATOM 702 C C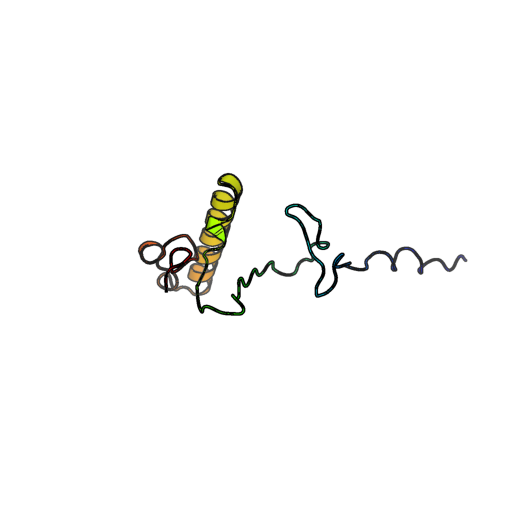 . TYR A 1 92 ? -2.056 -8.463 8.395 1.00 84.75 92 TYR A C 1
ATOM 704 O O . TYR A 1 92 ? -1.200 -8.763 9.226 1.00 84.75 92 TYR A O 1
ATOM 712 N N . ARG A 1 93 ? -2.044 -7.295 7.747 1.00 82.12 93 ARG A N 1
ATOM 713 C CA . ARG A 1 93 ? -1.141 -6.160 7.991 1.00 82.12 93 ARG A CA 1
ATOM 714 C C . ARG A 1 93 ? -1.920 -4.870 7.799 1.00 82.12 93 ARG A C 1
ATOM 716 O O . ARG A 1 93 ? -3.010 -4.901 7.227 1.00 82.12 93 ARG A O 1
ATOM 723 N N . THR A 1 94 ? -1.358 -3.735 8.208 1.00 81.19 94 THR A N 1
ATOM 724 C CA . THR A 1 94 ? -2.038 -2.452 8.035 1.00 81.19 94 THR A CA 1
ATOM 725 C C . THR A 1 94 ? -2.425 -2.226 6.569 1.00 81.19 94 THR A C 1
ATOM 727 O O . THR A 1 94 ? -1.578 -2.292 5.681 1.00 81.19 94 THR A O 1
ATOM 730 N N . ALA A 1 95 ? -3.723 -2.013 6.327 1.00 72.38 95 ALA A N 1
ATOM 731 C CA . ALA A 1 95 ? -4.352 -1.905 5.004 1.00 72.38 95 ALA A CA 1
ATOM 732 C C . ALA A 1 95 ? -4.336 -3.170 4.103 1.00 72.38 95 ALA A C 1
ATOM 734 O O . A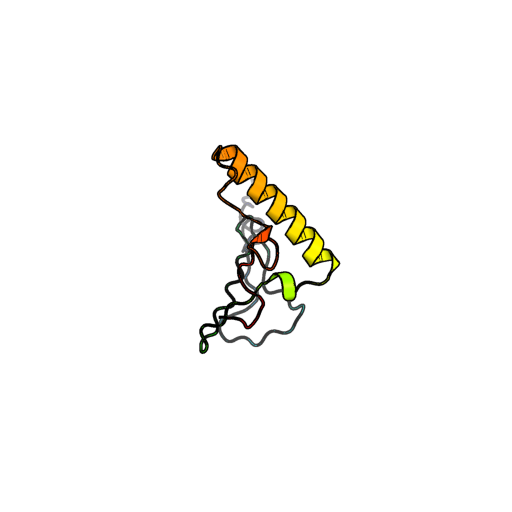LA A 1 95 ? -4.719 -3.081 2.936 1.00 72.38 95 ALA A O 1
ATOM 735 N N . CYS A 1 96 ? -3.979 -4.352 4.620 1.00 80.19 96 CYS A N 1
ATOM 736 C CA . CYS A 1 96 ? -4.021 -5.628 3.892 1.00 80.19 96 CYS A CA 1
ATOM 737 C C . CYS A 1 96 ? -4.994 -6.624 4.539 1.00 80.19 96 CYS A C 1
ATOM 739 O O . CYS A 1 96 ? -4.804 -7.051 5.677 1.00 80.19 96 CYS A O 1
ATOM 741 N N . ARG A 1 97 ? -6.016 -7.050 3.785 1.00 75.19 97 ARG A N 1
ATOM 742 C CA . ARG A 1 97 ? -7.044 -7.994 4.267 1.00 75.19 97 ARG A CA 1
ATOM 743 C C . ARG A 1 97 ? -6.590 -9.448 4.293 1.00 75.19 97 ARG A C 1
ATOM 745 O O . ARG A 1 97 ? -7.023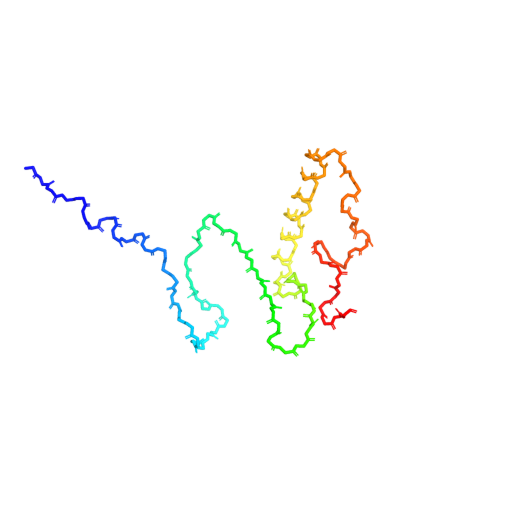 -10.193 5.163 1.00 75.19 97 ARG A O 1
ATOM 752 N N . THR A 1 98 ? -5.758 -9.851 3.342 1.00 72.81 98 THR A N 1
ATOM 753 C CA . THR A 1 98 ? -5.296 -11.232 3.200 1.00 72.81 98 THR A CA 1
ATOM 754 C C . THR A 1 98 ? -3.780 -11.276 3.102 1.00 72.81 98 THR A C 1
ATOM 756 O O . THR A 1 98 ? -3.134 -10.310 2.686 1.00 72.81 98 THR A O 1
ATOM 759 N N . GLU A 1 99 ? -3.218 -12.406 3.521 1.00 73.56 99 GLU A N 1
ATOM 760 C CA . GLU A 1 99 ? -1.821 -12.726 3.265 1.00 73.56 99 GLU A CA 1
ATOM 761 C C . GLU A 1 99 ? -1.581 -12.866 1.760 1.00 73.56 99 GLU A C 1
ATOM 763 O O . GLU A 1 99 ? -2.440 -13.346 1.012 1.00 73.56 99 GLU A O 1
ATOM 768 N N . THR A 1 100 ? -0.388 -12.472 1.323 1.00 71.38 100 THR A N 1
ATOM 769 C CA . THR A 1 100 ? 0.078 -12.691 -0.043 1.00 71.38 100 THR A CA 1
ATOM 770 C C . THR A 1 100 ? -0.124 -14.145 -0.474 1.00 71.38 100 THR A C 1
ATOM 772 O O . THR A 1 100 ? 0.398 -15.070 0.142 1.00 71.38 100 THR A O 1
ATOM 775 N N . GLY A 1 101 ? -0.856 -14.353 -1.571 1.00 62.59 101 GLY A N 1
ATOM 776 C CA . GLY A 1 101 ? -1.105 -15.700 -2.089 1.00 62.59 101 GLY A CA 1
ATOM 777 C C . GLY A 1 101 ? -2.373 -16.372 -1.558 1.00 62.59 101 GLY A C 1
ATOM 778 O O . GLY A 1 101 ? -2.655 -17.496 -1.969 1.00 62.59 101 GLY A O 1
ATOM 779 N N . SER A 1 102 ? -3.142 -15.701 -0.694 1.00 59.22 102 SER A N 1
ATOM 780 C CA . SER A 1 102 ? -4.387 -16.230 -0.125 1.00 59.22 102 SER A CA 1
ATOM 781 C C . SER A 1 102 ? -5.625 -15.583 -0.757 1.00 59.22 102 SER A C 1
ATOM 783 O O . SER A 1 102 ? -5.693 -14.357 -0.894 1.00 59.22 102 SER A O 1
ATOM 785 N N . LEU A 1 103 ? -6.582 -16.432 -1.156 1.00 57.69 103 LEU A N 1
ATOM 786 C CA . LEU A 1 103 ? -7.913 -16.068 -1.664 1.00 57.69 103 LEU A CA 1
ATOM 787 C C . LEU A 1 103 ? -8.928 -15.970 -0.524 1.00 57.69 103 LEU A C 1
ATOM 789 O O . LEU A 1 103 ? -8.976 -16.928 0.281 1.00 57.69 103 LEU A O 1
#

Foldseek 3Di:
DDPDPPPVVVPPPQDQPDDPPDDDDPPDDRTDDDPDDDDDPPDPPDDPWDADVLVVDDPVVSVVVLVVLVVVLVVVCVVVVHPPPDDCVCAPGRVHNDHGRDD

Sequence (103 aa):
MPSDWSEADRTRQRKVTVSVDDSVVAGQILGQSSDTKFEADVSPVRNNTAYCPVDFFDSSLAAAMTNILATLISDWEDYKSDSGIYNEASMYRTACRTETGSL

Organism: NCBI:txid723624

Radius of gyration: 19.81 Å; chains: 1; bounding box: 33×59×41 Å

Secondary structure (DSSP, 8-state):
-----SSTTSS--------TT----TT-------SS--------TTT-----GGGGS-HHHHHHHHHHHHHHHHHHHHHHT-TTS--GGGSSBTTBSS-TT--

pLDDT: mean 71.97, std 16.45, range [39.34, 93.06]